Protein AF-A0A0C2GM03-F1 (afdb_monomer_lite)

Foldseek 3Di:
DDPDPPDDPDDQPWFKDFQPDPDPHTDRPVVVVVVCVVPVQCADPPPRHHHHPVRMDTDD

InterPro domains:
  IPR004181 Zinc finger, MIZ-type [PF02891] (7-49)
  IPR004181 Zinc finger, MIZ-type [PS51044] (1-60)
  IPR013083 Zinc finger, RING/FYVE/PHD-type [G3DSA:3.30.40.10] (1-60)

Organism: NCBI:txid51022

pLDDT: mean 85.41, std 16.25, range [39.0, 95.75]

Sequence (60 aa):
MEVMLMLSRTRITLPARCKHCHHLQCFDLYNYLQMNEKRPTWRCPVCSGPAAFKNIIIDE

Structure (mmCIF, N/CA/C/O backbone):
data_AF-A0A0C2GM03-F1
#
_entry.id   AF-A0A0C2GM03-F1
#
loop_
_atom_site.group_PDB
_atom_site.id
_atom_site.type_symbol
_atom_site.label_atom_id
_atom_site.label_alt_id
_atom_site.label_comp_id
_atom_site.label_asym_id
_atom_site.label_entity_id
_atom_site.label_seq_id
_atom_site.pdbx_PDB_ins_code
_atom_site.Cartn_x
_atom_site.Cartn_y
_atom_site.Cartn_z
_atom_site.occupancy
_atom_site.B_iso_or_equiv
_atom_site.auth_seq_id
_atom_site.auth_comp_id
_atom_site.auth_asym_id
_atom_site.auth_atom_id
_atom_site.pdbx_PDB_model_num
ATOM 1 N N . MET A 1 1 ? -6.420 -24.363 6.620 1.00 39.00 1 MET A N 1
ATOM 2 C CA . MET A 1 1 ? -5.891 -23.852 5.339 1.00 39.00 1 MET A CA 1
ATOM 3 C C . MET A 1 1 ? -5.017 -22.660 5.672 1.00 39.00 1 MET A C 1
ATOM 5 O O . MET A 1 1 ? -5.507 -21.548 5.787 1.00 39.00 1 MET A O 1
ATOM 9 N N . GLU A 1 2 ? -3.752 -22.927 5.978 1.00 43.53 2 GLU A N 1
ATOM 10 C CA . GLU A 1 2 ? -2.796 -21.903 6.393 1.00 43.53 2 GLU A CA 1
ATOM 11 C C . GLU A 1 2 ? -2.142 -21.308 5.147 1.00 43.53 2 GLU A C 1
ATOM 13 O O . GLU A 1 2 ? -1.164 -21.839 4.627 1.00 43.53 2 GLU A O 1
ATOM 18 N N . VAL A 1 3 ? -2.709 -20.222 4.622 1.00 49.25 3 VAL A N 1
ATOM 19 C CA . VAL A 1 3 ? -2.019 -19.420 3.608 1.00 49.25 3 VAL A CA 1
ATOM 20 C C . VAL A 1 3 ? -0.986 -18.550 4.313 1.00 49.25 3 VAL A C 1
ATOM 22 O O . VAL A 1 3 ? -1.280 -17.496 4.871 1.00 49.25 3 VAL A O 1
ATOM 25 N N . MET A 1 4 ? 0.233 -19.088 4.324 1.00 48.91 4 MET A N 1
ATOM 26 C CA . MET A 1 4 ? 1.462 -18.482 4.812 1.00 48.91 4 MET A CA 1
ATOM 27 C C . MET A 1 4 ? 1.610 -17.034 4.344 1.00 48.91 4 MET A C 1
ATOM 29 O O . MET A 1 4 ? 1.879 -16.733 3.182 1.00 48.91 4 MET A O 1
ATOM 33 N N . LEU A 1 5 ? 1.533 -16.156 5.335 1.00 50.66 5 LEU A N 1
ATOM 34 C CA . LEU A 1 5 ? 2.204 -14.871 5.414 1.00 50.66 5 LEU A CA 1
ATOM 35 C C . LEU A 1 5 ? 3.722 -15.058 5.205 1.00 50.66 5 LEU A C 1
ATOM 37 O O . LEU A 1 5 ? 4.502 -15.094 6.152 1.00 50.66 5 LEU A O 1
ATOM 41 N N . MET A 1 6 ? 4.158 -15.207 3.962 1.00 53.91 6 MET A N 1
ATOM 42 C CA . MET A 1 6 ? 5.558 -15.060 3.572 1.00 53.91 6 MET A CA 1
ATOM 43 C C . MET A 1 6 ? 5.542 -14.084 2.400 1.00 53.91 6 MET A C 1
ATOM 45 O O . MET A 1 6 ? 5.041 -14.394 1.328 1.00 53.91 6 MET A O 1
ATOM 49 N N . LEU A 1 7 ? 5.876 -12.809 2.597 1.00 55.53 7 LEU A N 1
ATOM 50 C CA . LEU A 1 7 ? 7.265 -12.339 2.554 1.00 55.53 7 LEU A CA 1
ATOM 51 C C . LEU A 1 7 ? 7.486 -11.019 3.334 1.00 55.53 7 LEU A C 1
ATOM 53 O O . LEU A 1 7 ? 8.541 -10.401 3.211 1.00 55.53 7 LEU A O 1
ATOM 57 N N . SER A 1 8 ? 6.535 -10.576 4.162 1.00 50.97 8 SER A N 1
ATOM 58 C CA . SER A 1 8 ? 6.723 -9.441 5.078 1.00 50.97 8 SER A CA 1
ATOM 59 C C . SER A 1 8 ? 6.952 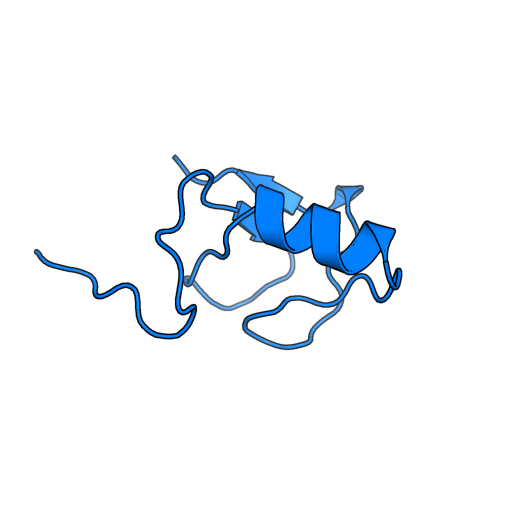-9.945 6.501 1.00 50.97 8 SER A C 1
ATOM 61 O O . SER A 1 8 ? 6.179 -10.743 7.020 1.00 50.97 8 SER A O 1
ATOM 63 N N . ARG A 1 9 ? 8.002 -9.455 7.169 1.00 55.88 9 ARG A N 1
ATOM 64 C CA . ARG A 1 9 ? 8.394 -9.798 8.556 1.00 55.88 9 ARG A CA 1
ATOM 65 C C . ARG A 1 9 ? 7.362 -9.366 9.625 1.00 55.88 9 ARG A C 1
ATOM 67 O O . ARG A 1 9 ? 7.662 -9.379 10.813 1.00 55.88 9 ARG A O 1
ATOM 74 N N . THR A 1 10 ? 6.171 -8.957 9.197 1.00 61.88 10 THR A N 1
ATOM 75 C CA . THR A 1 10 ? 5.066 -8.395 9.972 1.00 61.88 10 THR A CA 1
ATOM 76 C C . THR A 1 10 ? 3.755 -9.041 9.517 1.00 61.88 10 THR A C 1
ATOM 78 O O . THR A 1 10 ? 3.539 -9.232 8.317 1.00 61.88 10 THR A O 1
ATOM 81 N N . ARG A 1 11 ? 2.881 -9.395 10.476 1.00 75.38 11 ARG A N 1
ATOM 82 C CA . ARG A 1 11 ? 1.502 -9.828 10.185 1.00 75.38 11 ARG A CA 1
ATOM 83 C C . ARG A 1 11 ? 0.794 -8.737 9.390 1.00 75.38 11 ARG A C 1
ATOM 85 O O . ARG A 1 11 ? 0.845 -7.577 9.787 1.00 75.38 11 ARG A O 1
ATOM 92 N N . ILE A 1 12 ? 0.132 -9.131 8.305 1.00 82.81 12 ILE A N 1
ATOM 93 C CA . ILE A 1 12 ? -0.824 -8.271 7.608 1.00 82.81 12 ILE A CA 1
ATOM 94 C C . ILE A 1 12 ? -2.012 -8.079 8.552 1.00 82.81 12 ILE A C 1
ATOM 96 O O . ILE A 1 12 ? -2.632 -9.062 8.958 1.00 82.81 12 ILE A O 1
ATOM 100 N N . THR A 1 13 ? -2.278 -6.835 8.941 1.00 87.19 13 THR A N 1
ATOM 101 C CA . THR A 1 13 ? -3.429 -6.461 9.774 1.00 87.19 13 THR A CA 1
ATOM 102 C C . THR A 1 13 ? -4.538 -5.862 8.927 1.00 87.19 13 THR A C 1
ATOM 104 O O . THR A 1 13 ? -5.706 -6.123 9.197 1.00 87.19 13 THR A O 1
ATOM 107 N N . LEU A 1 14 ? -4.176 -5.110 7.883 1.00 91.00 14 LEU A N 1
ATOM 108 C CA . LEU A 1 14 ? -5.119 -4.536 6.932 1.00 91.00 14 LEU A CA 1
ATOM 109 C C . LEU A 1 14 ? -4.752 -4.981 5.509 1.00 91.00 14 LEU A C 1
ATOM 111 O O . LEU A 1 14 ? -3.942 -4.314 4.856 1.00 91.00 14 LEU A O 1
ATOM 115 N N . PRO A 1 15 ? -5.277 -6.130 5.042 1.00 93.50 15 PRO A N 1
ATOM 116 C CA . PRO A 1 15 ? -4.987 -6.643 3.708 1.00 93.50 15 PRO A CA 1
ATOM 117 C C . PRO A 1 15 ? -5.494 -5.686 2.627 1.00 93.50 15 PRO A C 1
ATOM 119 O O . PRO A 1 15 ? -6.668 -5.333 2.565 1.00 93.50 15 PRO A O 1
ATOM 122 N N . ALA A 1 16 ? -4.587 -5.270 1.751 1.00 95.00 16 ALA A N 1
ATOM 123 C CA . ALA A 1 16 ? -4.904 -4.436 0.608 1.00 95.00 16 ALA A CA 1
ATOM 124 C C . ALA A 1 16 ? -4.154 -4.880 -0.647 1.00 95.00 16 ALA A C 1
ATOM 126 O O . ALA A 1 16 ? -3.090 -5.505 -0.599 1.00 95.00 16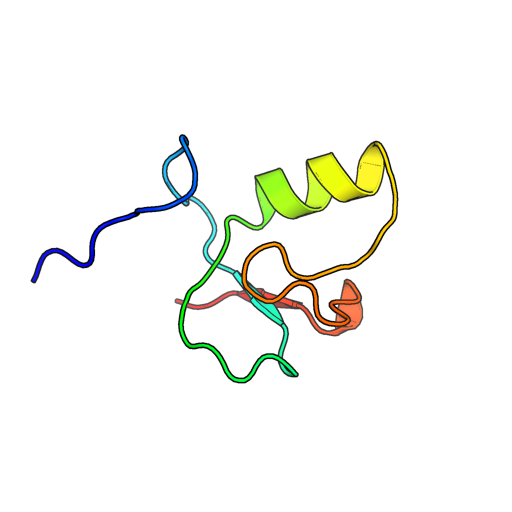 ALA A O 1
ATOM 127 N N . ARG A 1 17 ? -4.711 -4.514 -1.800 1.00 95.19 17 ARG A N 1
ATOM 128 C CA . ARG A 1 17 ? -4.128 -4.747 -3.125 1.00 95.19 17 ARG A CA 1
ATOM 129 C C . ARG A 1 17 ? -4.449 -3.591 -4.063 1.00 95.19 17 ARG A C 1
ATOM 131 O O . ARG A 1 17 ? -5.368 -2.821 -3.824 1.00 95.19 17 ARG A O 1
ATOM 138 N N . CYS A 1 18 ? -3.697 -3.441 -5.148 1.00 95.75 18 CYS A N 1
ATOM 139 C CA . CYS A 1 18 ? -4.047 -2.481 -6.198 1.00 95.75 18 CYS A CA 1
ATOM 140 C C . CYS A 1 18 ? -4.968 -3.154 -7.226 1.00 95.75 18 CYS A C 1
ATOM 142 O O . CYS A 1 18 ? -4.689 -4.272 -7.655 1.00 95.75 18 CYS A O 1
ATOM 144 N N . LYS A 1 19 ? -6.013 -2.460 -7.695 1.00 94.56 19 LYS A N 1
ATOM 145 C CA . LYS A 1 19 ? -6.951 -2.981 -8.713 1.00 94.56 19 LYS A CA 1
ATOM 146 C C . LYS A 1 19 ? -6.295 -3.385 -10.040 1.00 94.56 19 LYS A C 1
ATOM 148 O O . LYS A 1 19 ? -6.877 -4.139 -10.807 1.00 94.56 19 LYS A O 1
ATOM 153 N N . HIS A 1 20 ? -5.105 -2.859 -10.331 1.00 94.44 20 HIS A N 1
ATOM 154 C CA . HIS A 1 20 ? -4.355 -3.151 -11.559 1.00 94.44 20 HIS A CA 1
ATOM 155 C C . HIS A 1 20 ? -3.320 -4.267 -11.383 1.00 94.44 20 HIS A C 1
ATOM 157 O O . HIS A 1 20 ? -2.584 -4.584 -12.313 1.00 94.44 20 HIS A O 1
ATOM 163 N N . CYS A 1 21 ? -3.223 -4.851 -10.191 1.00 94.31 21 CYS A N 1
ATOM 164 C CA . CYS A 1 21 ? -2.318 -5.956 -9.940 1.00 94.31 21 CYS A CA 1
ATOM 165 C C . CYS A 1 21 ? -2.924 -7.282 -10.411 1.00 94.31 21 CYS A C 1
ATOM 167 O O . CYS A 1 21 ? -4.036 -7.639 -10.033 1.00 94.31 21 CYS A O 1
ATOM 169 N N . HIS A 1 22 ? -2.144 -8.059 -11.163 1.00 93.12 22 HIS A N 1
ATOM 170 C CA . HIS A 1 22 ? -2.521 -9.406 -11.614 1.00 93.12 22 HIS A CA 1
ATOM 171 C C . HIS A 1 22 ? -2.235 -10.508 -10.577 1.00 93.12 22 HIS A C 1
ATOM 173 O O . HIS A 1 22 ? -2.526 -11.673 -10.822 1.00 93.12 22 HIS A O 1
ATOM 179 N N . HIS A 1 23 ? -1.661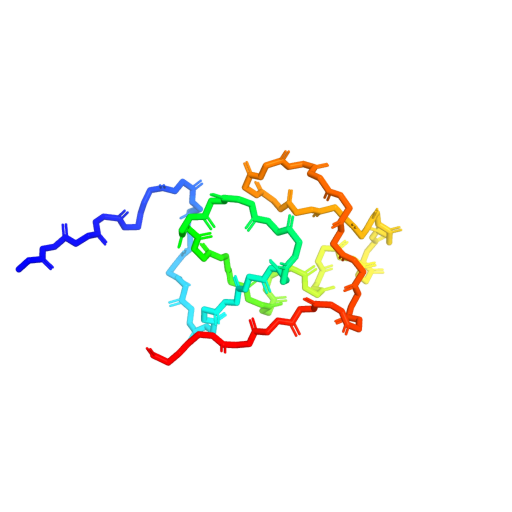 -10.159 -9.421 1.00 92.12 23 HIS A N 1
ATOM 180 C CA . HIS A 1 23 ? -1.418 -11.099 -8.326 1.00 92.12 23 HIS A CA 1
ATOM 181 C C . HIS A 1 23 ? -2.580 -11.121 -7.328 1.00 92.12 23 HIS A C 1
ATOM 183 O O . HIS A 1 23 ? -3.260 -10.112 -7.118 1.00 92.12 23 HIS A O 1
ATOM 189 N N . LEU A 1 24 ? -2.751 -12.268 -6.671 1.00 89.50 24 LEU A N 1
ATOM 190 C CA . LEU A 1 24 ? -3.727 -12.471 -5.594 1.00 89.50 24 LEU A CA 1
ATOM 191 C C . LEU A 1 24 ? -3.180 -12.093 -4.211 1.00 89.50 24 LEU A C 1
ATOM 193 O O . LEU A 1 24 ? -3.948 -11.907 -3.281 1.00 89.50 24 LEU A O 1
ATOM 197 N N . GLN A 1 25 ? -1.859 -11.970 -4.058 1.00 89.81 25 GLN A N 1
ATOM 198 C CA . GLN A 1 25 ? -1.253 -11.678 -2.760 1.00 89.81 25 GLN A CA 1
ATOM 199 C C . GLN A 1 25 ? -1.554 -10.241 -2.309 1.00 89.81 25 GLN A C 1
ATOM 201 O O . GLN A 1 25 ? -1.263 -9.290 -3.042 1.00 89.81 25 GLN A O 1
ATOM 206 N N . CYS A 1 26 ? -2.098 -10.096 -1.101 1.00 92.38 26 CYS A N 1
ATOM 207 C CA . CYS A 1 26 ? -2.295 -8.811 -0.436 1.00 92.38 26 CYS A CA 1
ATOM 208 C C . CYS A 1 26 ? -1.010 -8.347 0.257 1.00 92.38 26 CYS A C 1
ATOM 210 O O . CYS A 1 26 ? -0.136 -9.142 0.609 1.00 92.38 26 CYS A O 1
ATOM 212 N N . PHE A 1 27 ? -0.917 -7.044 0.479 1.00 92.38 27 PHE A N 1
ATOM 213 C CA . PHE A 1 27 ? 0.076 -6.427 1.345 1.00 92.38 27 PHE A CA 1
ATOM 214 C C . PHE A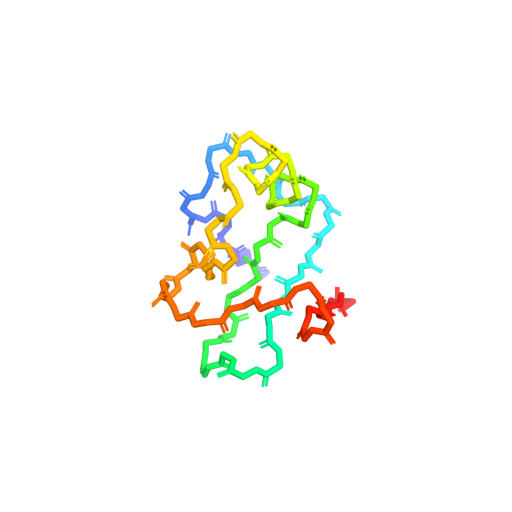 1 27 ? -0.617 -5.653 2.460 1.00 92.38 27 PHE A C 1
ATOM 216 O O . PHE A 1 27 ? -1.801 -5.339 2.375 1.00 92.38 27 PHE A O 1
ATOM 223 N N . ASP A 1 28 ? 0.128 -5.343 3.513 1.00 92.56 28 ASP A N 1
ATOM 224 C CA . ASP A 1 28 ? -0.398 -4.560 4.621 1.00 92.56 28 ASP A CA 1
ATOM 225 C C . ASP A 1 28 ? -0.523 -3.077 4.238 1.00 92.56 28 ASP A C 1
ATOM 227 O O . ASP A 1 28 ? 0.474 -2.426 3.905 1.00 92.56 28 ASP A O 1
ATOM 231 N N . LEU A 1 29 ? -1.749 -2.546 4.275 1.00 93.19 29 LEU A N 1
ATOM 232 C CA . LEU A 1 29 ? -2.037 -1.169 3.879 1.00 93.19 29 LEU A CA 1
ATOM 233 C C . LEU A 1 29 ? -1.326 -0.154 4.774 1.00 93.19 29 LEU A C 1
ATOM 235 O O . LEU A 1 29 ? -0.819 0.849 4.276 1.00 93.19 29 LEU A O 1
ATOM 239 N N . TYR A 1 30 ? -1.255 -0.414 6.079 1.00 92.50 30 TYR A N 1
ATOM 240 C CA . TYR A 1 30 ? -0.632 0.510 7.020 1.00 92.50 30 TYR A CA 1
ATOM 241 C C . TYR A 1 30 ? 0.863 0.665 6.725 1.00 92.50 30 TYR A C 1
ATOM 243 O O . TYR A 1 30 ? 1.341 1.778 6.497 1.00 92.50 30 TYR A O 1
ATOM 251 N N . ASN A 1 31 ? 1.584 -0.452 6.602 1.00 91.38 31 ASN A N 1
ATOM 252 C CA . ASN A 1 31 ? 2.995 -0.447 6.212 1.00 91.38 31 ASN A CA 1
ATOM 253 C C . ASN A 1 31 ? 3.205 0.205 4.837 1.00 91.38 31 ASN A C 1
ATOM 255 O O . ASN A 1 31 ? 4.141 0.985 4.653 1.00 91.38 31 ASN A O 1
ATOM 259 N N . TYR A 1 32 ? 2.324 -0.074 3.873 1.00 93.75 32 TYR A N 1
ATOM 260 C CA . TYR A 1 32 ? 2.385 0.522 2.541 1.00 93.75 32 TYR A CA 1
ATOM 261 C C . TYR A 1 32 ? 2.279 2.056 2.577 1.00 93.75 32 TYR A C 1
ATOM 263 O O . TYR A 1 32 ? 3.054 2.745 1.906 1.00 93.75 32 TYR A O 1
ATOM 271 N N . LEU A 1 33 ? 1.358 2.603 3.375 1.00 94.06 33 LEU A N 1
ATOM 272 C CA . LEU A 1 33 ? 1.209 4.049 3.537 1.00 94.06 33 LEU A CA 1
ATOM 273 C C . LEU A 1 33 ? 2.413 4.659 4.253 1.00 94.06 33 LEU A C 1
ATOM 275 O O . LEU A 1 33 ? 2.959 5.638 3.753 1.00 94.06 33 LEU A O 1
ATOM 279 N N . GLN A 1 34 ? 2.907 4.038 5.328 1.00 93.81 34 GLN A N 1
ATOM 280 C CA . GLN A 1 34 ? 4.112 4.501 6.030 1.00 93.81 34 GLN A CA 1
ATOM 281 C C . GLN A 1 34 ? 5.351 4.546 5.120 1.00 93.81 34 GLN A C 1
ATOM 283 O O . GLN A 1 34 ? 6.179 5.455 5.208 1.00 93.81 34 GLN A O 1
ATOM 288 N N . MET A 1 35 ? 5.504 3.568 4.222 1.00 92.38 35 MET A N 1
ATOM 289 C CA . MET A 1 35 ? 6.592 3.565 3.242 1.00 92.38 35 MET A CA 1
ATOM 290 C C . MET A 1 35 ? 6.468 4.726 2.252 1.00 92.38 35 MET A C 1
ATOM 292 O O . MET A 1 35 ? 7.473 5.365 1.938 1.00 92.38 35 MET A O 1
ATOM 296 N N . ASN A 1 36 ? 5.254 5.002 1.768 1.00 94.12 36 ASN A N 1
ATOM 297 C CA . ASN A 1 36 ? 5.002 6.078 0.810 1.00 94.12 36 ASN A CA 1
ATOM 298 C C . ASN A 1 36 ? 5.022 7.470 1.446 1.00 94.12 36 ASN A C 1
ATOM 300 O O . ASN A 1 36 ? 5.382 8.426 0.768 1.00 94.12 36 ASN A O 1
ATOM 304 N N . GLU A 1 37 ? 4.724 7.576 2.738 1.00 94.44 37 GLU A N 1
ATOM 305 C CA . GLU A 1 37 ? 4.916 8.793 3.526 1.00 94.44 37 GLU A CA 1
ATOM 306 C C . GLU A 1 37 ? 6.404 9.165 3.604 1.00 94.44 37 GLU A C 1
ATOM 308 O O . GLU A 1 37 ? 6.775 10.306 3.343 1.00 94.44 37 GLU A O 1
ATOM 313 N N . LYS A 1 38 ? 7.282 8.187 3.877 1.00 94.19 38 LYS A N 1
ATOM 314 C CA . LYS A 1 38 ? 8.741 8.407 3.901 1.00 94.19 38 LYS A CA 1
ATOM 315 C C . LYS A 1 38 ? 9.327 8.637 2.510 1.00 94.19 38 LYS A C 1
ATOM 317 O O . LYS A 1 38 ? 10.226 9.456 2.339 1.00 94.19 38 LYS A O 1
ATOM 322 N N . ARG A 1 39 ? 8.878 7.861 1.519 1.00 93.06 39 ARG A N 1
ATOM 323 C CA . ARG A 1 39 ? 9.329 7.964 0.127 1.00 93.06 39 ARG A CA 1
ATOM 324 C C . ARG A 1 39 ? 8.180 7.616 -0.828 1.00 93.06 39 ARG A C 1
ATOM 326 O O . ARG A 1 39 ? 7.922 6.426 -1.035 1.00 93.06 39 ARG A O 1
ATOM 333 N N . PRO A 1 40 ? 7.541 8.611 -1.469 1.00 91.75 40 PRO A N 1
ATOM 334 C CA . PRO A 1 40 ? 6.311 8.426 -2.243 1.00 91.75 40 PRO A CA 1
ATOM 335 C C . PRO A 1 40 ? 6.579 7.773 -3.605 1.00 91.75 40 PRO A C 1
ATOM 337 O O . PRO A 1 40 ? 6.565 8.416 -4.651 1.00 91.75 40 PRO A O 1
ATOM 340 N N . THR A 1 41 ? 6.863 6.471 -3.597 1.00 94.81 41 THR A N 1
ATOM 341 C CA . THR A 1 41 ? 7.147 5.700 -4.819 1.00 94.81 41 THR A CA 1
ATOM 342 C C . THR A 1 41 ? 5.891 5.188 -5.512 1.00 94.81 41 THR A C 1
ATOM 344 O O . THR A 1 41 ? 5.928 4.951 -6.716 1.00 94.81 41 THR A O 1
ATOM 347 N N . TRP A 1 42 ? 4.804 4.994 -4.764 1.00 95.19 42 TRP A N 1
ATOM 348 C CA . TRP A 1 42 ? 3.511 4.488 -5.224 1.00 95.19 42 TRP A CA 1
ATOM 349 C C . TRP A 1 42 ? 3.622 3.213 -6.069 1.00 95.19 42 TRP A C 1
ATOM 351 O O . TRP A 1 42 ? 2.960 3.056 -7.098 1.00 95.19 42 TRP A O 1
ATOM 361 N N . ARG A 1 43 ? 4.484 2.289 -5.629 1.00 95.75 43 ARG A N 1
ATOM 362 C CA . ARG A 1 43 ? 4.722 0.989 -6.268 1.00 95.75 43 ARG A CA 1
ATOM 363 C C . ARG A 1 43 ? 4.257 -0.157 -5.388 1.00 95.75 43 ARG A C 1
ATOM 365 O O . ARG A 1 43 ? 4.473 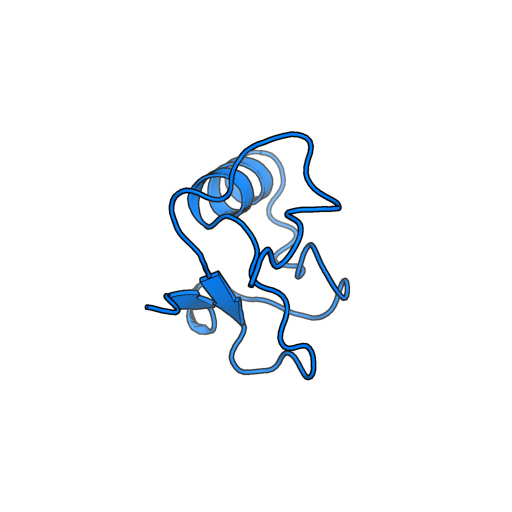-0.133 -4.181 1.00 95.75 43 ARG A O 1
ATOM 372 N N . CYS A 1 44 ? 3.630 -1.158 -6.000 1.00 94.38 44 CYS A N 1
ATOM 373 C CA . CYS A 1 44 ? 3.154 -2.342 -5.297 1.00 94.38 44 CYS A CA 1
ATOM 374 C C . CYS A 1 44 ? 4.339 -3.086 -4.655 1.00 94.38 44 CYS A C 1
ATOM 376 O O . CYS A 1 44 ? 5.285 -3.412 -5.369 1.00 94.38 44 CYS A O 1
ATOM 378 N N . PRO A 1 45 ? 4.304 -3.416 -3.355 1.00 92.94 45 PRO A N 1
ATOM 379 C CA . PRO A 1 45 ? 5.394 -4.144 -2.704 1.00 92.94 45 PRO A CA 1
ATOM 380 C C . PRO A 1 45 ? 5.489 -5.615 -3.141 1.00 92.94 45 PRO A C 1
ATOM 382 O O . PRO A 1 45 ? 6.509 -6.248 -2.900 1.00 92.94 45 PRO A O 1
ATOM 385 N N . VAL A 1 46 ? 4.451 -6.154 -3.791 1.00 92.81 46 VAL A N 1
ATOM 386 C CA . VAL A 1 46 ? 4.417 -7.544 -4.272 1.00 92.81 46 VAL A CA 1
ATOM 387 C C . VAL A 1 46 ? 4.984 -7.656 -5.688 1.00 92.81 46 VAL A C 1
ATOM 389 O O . VAL A 1 46 ? 5.887 -8.447 -5.930 1.00 92.81 46 VAL A O 1
ATOM 392 N N . CYS A 1 47 ? 4.477 -6.860 -6.637 1.00 94.00 47 CYS A N 1
ATOM 393 C CA . CYS A 1 47 ? 4.875 -6.957 -8.050 1.00 94.00 47 CYS A CA 1
ATOM 394 C C . CYS A 1 47 ? 5.687 -5.769 -8.575 1.00 94.00 47 CYS A C 1
ATOM 396 O O . CYS A 1 47 ? 6.003 -5.730 -9.760 1.00 94.00 47 CYS A O 1
ATOM 398 N N . SER A 1 48 ? 5.984 -4.768 -7.741 1.00 93.69 48 SER A N 1
ATOM 399 C CA . SER A 1 48 ? 6.660 -3.514 -8.126 1.00 93.69 48 SER A CA 1
ATOM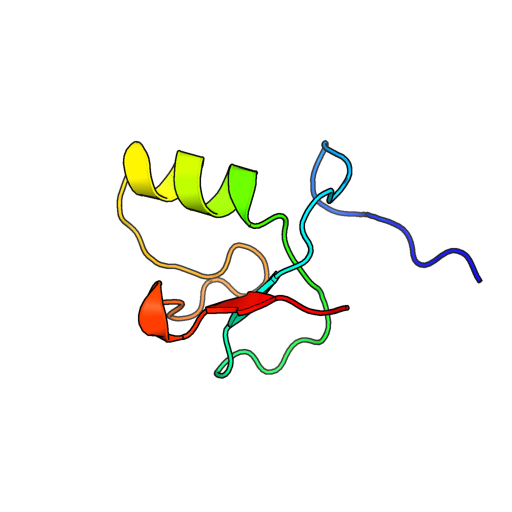 400 C C . SER A 1 48 ? 5.949 -2.669 -9.197 1.00 93.69 48 SER A C 1
ATOM 402 O O . SER A 1 48 ? 6.481 -1.642 -9.620 1.00 93.69 48 SER A O 1
ATOM 404 N N . GLY A 1 49 ? 4.735 -3.049 -9.610 1.00 94.69 49 GLY A N 1
ATOM 405 C CA . GLY A 1 49 ? 3.925 -2.309 -10.576 1.00 94.69 49 GLY A CA 1
ATOM 406 C C . GLY A 1 49 ? 3.325 -1.010 -10.013 1.00 94.69 49 GLY A C 1
ATOM 407 O O . GLY A 1 49 ? 3.356 -0.787 -8.798 1.00 94.69 49 GLY A O 1
ATOM 408 N N . PRO A 1 50 ? 2.752 -0.143 -10.869 1.00 95.25 50 PRO A N 1
ATOM 409 C CA . PRO A 1 50 ? 2.104 1.092 -10.438 1.00 95.25 50 PRO A CA 1
ATOM 410 C C . PRO A 1 50 ? 0.927 0.824 -9.492 1.00 95.25 50 PRO A C 1
ATOM 412 O O . PRO A 1 50 ? -0.019 0.109 -9.825 1.00 95.25 50 PRO A O 1
ATOM 415 N N . ALA A 1 51 ? 0.964 1.437 -8.314 1.00 95.75 51 ALA A N 1
ATOM 416 C CA . ALA A 1 51 ? -0.041 1.267 -7.275 1.00 95.75 51 ALA A CA 1
ATOM 417 C C . ALA A 1 51 ? -0.372 2.622 -6.644 1.00 95.75 51 ALA A C 1
ATOM 419 O O . ALA A 1 51 ? -0.040 2.879 -5.502 1.00 95.75 51 ALA A O 1
ATOM 420 N N . ALA A 1 52 ? -0.990 3.534 -7.393 1.00 95.56 52 ALA A N 1
ATOM 421 C CA . ALA A 1 52 ? -1.420 4.813 -6.825 1.00 95.56 52 ALA A CA 1
ATOM 422 C C . ALA A 1 52 ? -2.463 4.607 -5.711 1.00 95.56 52 ALA A C 1
ATOM 424 O O . ALA A 1 52 ? -3.313 3.729 -5.840 1.00 95.56 52 ALA A O 1
ATOM 425 N N . PHE A 1 53 ? -2.462 5.467 -4.685 1.00 93.12 53 PHE A N 1
ATOM 426 C CA . PHE A 1 53 ? -3.401 5.404 -3.552 1.00 93.12 53 PHE A CA 1
ATOM 427 C C . PHE A 1 53 ? -4.867 5.202 -3.975 1.00 93.12 53 PHE A C 1
ATOM 429 O O . PHE A 1 53 ? -5.541 4.305 -3.487 1.00 93.12 53 PHE A O 1
ATOM 436 N N . LYS A 1 54 ? -5.326 5.960 -4.980 1.00 95.06 54 LYS A N 1
ATOM 437 C CA . LYS A 1 54 ? -6.688 5.887 -5.550 1.00 95.06 54 LYS A CA 1
ATOM 438 C C . LYS A 1 54 ? -7.078 4.529 -6.156 1.00 95.06 54 LYS A C 1
ATOM 440 O O . LYS A 1 54 ? -8.231 4.315 -6.509 1.00 95.06 54 LYS A O 1
ATOM 445 N N . ASN A 1 55 ? -6.098 3.663 -6.386 1.00 95.12 55 ASN A N 1
ATOM 446 C CA . ASN A 1 55 ? -6.271 2.352 -6.995 1.00 95.12 55 ASN A CA 1
ATOM 447 C C . ASN A 1 55 ? -6.128 1.223 -5.965 1.00 95.12 55 ASN A C 1
ATOM 449 O O . ASN A 1 55 ? -6.245 0.059 -6.347 1.00 95.12 55 ASN A O 1
ATOM 453 N N . ILE A 1 56 ? -5.843 1.548 -4.703 1.00 95.31 56 ILE A N 1
ATOM 454 C CA . ILE A 1 56 ? -5.745 0.575 -3.622 1.00 95.31 56 ILE A CA 1
ATOM 455 C C . ILE A 1 56 ? -7.151 0.210 -3.144 1.00 95.31 56 ILE A C 1
ATOM 457 O O . ILE A 1 56 ? -7.988 1.083 -2.934 1.00 95.31 56 ILE A O 1
ATOM 461 N N . ILE A 1 57 ? -7.391 -1.086 -2.992 1.00 95.69 57 ILE A N 1
ATOM 462 C CA . ILE A 1 57 ? -8.616 -1.677 -2.461 1.00 95.69 57 ILE A CA 1
ATOM 463 C C . ILE A 1 57 ? -8.259 -2.511 -1.228 1.00 95.69 57 ILE A C 1
ATOM 465 O O . ILE A 1 57 ? -7.177 -3.102 -1.179 1.00 95.69 57 ILE A O 1
ATOM 469 N N . ILE A 1 58 ? -9.152 -2.528 -0.241 1.00 93.88 58 ILE A N 1
ATOM 470 C CA . ILE A 1 58 ? -9.071 -3.410 0.929 1.00 93.88 58 ILE A CA 1
ATOM 471 C C . ILE A 1 58 ? -9.751 -4.727 0.538 1.00 93.88 58 ILE A C 1
ATOM 473 O O . ILE A 1 58 ? -10.815 -4.694 -0.078 1.00 93.88 58 ILE A O 1
ATOM 477 N N . ASP A 1 59 ? -9.095 -5.848 0.823 1.00 83.69 59 ASP A N 1
ATOM 478 C CA . ASP A 1 59 ? -9.635 -7.198 0.608 1.00 83.69 59 ASP A CA 1
ATOM 479 C C . ASP A 1 59 ? -10.205 -7.687 1.953 1.00 83.69 59 ASP A C 1
ATOM 481 O O . ASP A 1 59 ? -9.534 -7.500 2.965 1.00 83.69 59 ASP A O 1
ATOM 485 N N . GLU A 1 60 ? -11.426 -8.228 1.998 1.00 68.81 60 GLU A N 1
ATOM 486 C CA . GLU A 1 60 ? -12.051 -8.750 3.238 1.00 68.81 60 GLU A CA 1
ATOM 487 C C . GLU A 1 60 ? -11.790 -10.249 3.433 1.00 68.81 60 GLU A C 1
ATOM 489 O O . GLU A 1 60 ? -11.880 -11.011 2.443 1.00 68.81 60 GLU A O 1
#

Secondary structure (DSSP, 8-state):
------S-SS--SSEEEETT------EEHHHHHHHHHHS---B-TTT--B--GGGEEE--

Radius of gyration: 11.01 Å; chains: 1; bounding box: 21×33×22 Å